Protein AF-A0A969QLY7-F1 (afdb_monomer)

Radius of gyration: 25.67 Å; Cα contacts (8 Å, |Δi|>4): 50; chains: 1; bounding box: 91×32×66 Å

Solvent-accessible surface area (backbone atoms only — not comparable to full-atom values): 6737 Å² total; per-residue (Å²): 141,84,79,88,78,82,72,71,77,77,73,69,85,74,84,43,62,72,56,57,62,68,56,51,50,68,56,51,19,71,61,48,72,46,56,40,68,58,56,51,41,44,44,72,66,48,89,75,55,67,70,57,42,49,55,43,11,57,57,69,77,42,52,46,67,57,45,48,52,44,44,53,53,42,25,53,51,53,52,53,49,55,53,50,53,52,51,51,53,54,53,53,52,59,71,74,70,72,85,82,84,79,85,82,73,94,84,84,130

pLDDT: mean 79.59, std 17.62, range [41.34, 94.81]

Secondary structure (DSSP, 8-state):
----------------HHHHHH--HHHHHHHH---HHHHHHHHTT----HHHHHHHHHHTT--HHHHHHHHHHHHHHHHHHHHHHHHHHHHHHHHHS------------

Structure (mmCIF, N/CA/C/O backbone):
data_AF-A0A969QLY7-F1
#
_entry.id   AF-A0A969QLY7-F1
#
loop_
_atom_site.group_PDB
_atom_site.id
_atom_site.type_symbol
_atom_site.label_atom_id
_atom_site.label_alt_id
_atom_site.label_comp_id
_atom_site.label_asym_id
_atom_site.label_entity_id
_atom_site.label_seq_id
_atom_site.pdbx_PDB_ins_code
_atom_site.Cartn_x
_atom_site.Cartn_y
_atom_site.Cartn_z
_atom_site.occupancy
_atom_site.B_iso_or_equiv
_atom_site.auth_seq_id
_atom_site.auth_comp_id
_atom_site.auth_asym_id
_atom_site.auth_atom_id
_atom_site.pdbx_PDB_model_num
ATOM 1 N N . MET A 1 1 ? -45.830 22.613 5.774 1.00 57.31 1 MET A N 1
ATOM 2 C CA . MET A 1 1 ? -44.554 22.008 6.214 1.00 57.31 1 MET A CA 1
ATOM 3 C C . MET A 1 1 ? -44.384 20.663 5.529 1.00 57.31 1 MET A C 1
ATOM 5 O O . MET A 1 1 ? -45.242 19.811 5.726 1.00 57.31 1 MET A O 1
ATOM 9 N N . LYS A 1 2 ? -43.326 20.490 4.731 1.00 49.22 2 LYS A N 1
ATOM 10 C CA . LYS A 1 2 ? -42.605 19.224 4.511 1.00 49.22 2 LYS A CA 1
ATOM 11 C C . LYS A 1 2 ? -41.311 19.569 3.773 1.00 49.22 2 LYS A C 1
ATOM 13 O O . LYS A 1 2 ? -41.338 20.306 2.799 1.00 49.22 2 LYS A O 1
ATOM 18 N N . THR A 1 3 ? -40.211 19.152 4.375 1.00 57.41 3 THR A N 1
ATOM 19 C CA . THR A 1 3 ? -38.821 19.506 4.093 1.00 57.41 3 THR A CA 1
ATOM 20 C C . THR A 1 3 ? -38.298 18.803 2.846 1.00 57.41 3 THR A C 1
ATOM 22 O O . THR A 1 3 ? -38.382 17.576 2.768 1.00 57.41 3 THR A O 1
ATOM 25 N N . ASP A 1 4 ? -37.709 19.572 1.930 1.00 46.22 4 ASP A N 1
ATOM 26 C CA . ASP A 1 4 ? -36.736 19.109 0.941 1.00 46.22 4 ASP A CA 1
ATOM 27 C C . ASP A 1 4 ? -35.671 18.245 1.626 1.00 46.22 4 ASP A C 1
ATOM 29 O O . ASP A 1 4 ? -34.928 18.705 2.491 1.00 46.22 4 ASP A O 1
ATOM 33 N N . SER A 1 5 ? -35.615 16.968 1.262 1.00 54.00 5 SER A N 1
ATOM 34 C CA . SER A 1 5 ? -34.470 16.102 1.534 1.00 54.00 5 SER A CA 1
ATOM 35 C C . SER A 1 5 ? -33.686 15.954 0.239 1.00 54.00 5 SER A C 1
ATOM 37 O O . SER A 1 5 ? -33.678 14.889 -0.375 1.00 54.00 5 SER A O 1
ATOM 39 N N . ASP A 1 6 ? -33.033 17.042 -0.175 1.00 46.09 6 ASP A N 1
ATOM 40 C CA . ASP A 1 6 ? -31.897 16.980 -1.096 1.00 46.09 6 ASP A CA 1
ATOM 41 C C . ASP A 1 6 ? -30.709 16.392 -0.322 1.00 46.09 6 ASP A C 1
ATOM 43 O O . ASP A 1 6 ? -29.802 17.078 0.146 1.00 46.09 6 ASP A O 1
ATOM 47 N N . ALA A 1 7 ? -30.768 15.084 -0.083 1.00 51.88 7 ALA A N 1
ATOM 48 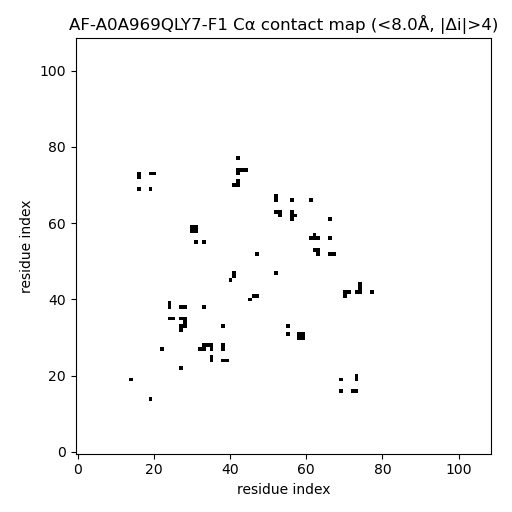C CA . ALA A 1 7 ? -29.627 14.317 0.379 1.00 51.88 7 ALA A CA 1
ATOM 49 C C . ALA A 1 7 ? -28.750 14.016 -0.840 1.00 51.88 7 ALA A C 1
ATOM 51 O O . ALA A 1 7 ? -28.648 12.870 -1.277 1.00 51.88 7 ALA A O 1
ATOM 52 N N . SER A 1 8 ? -28.137 15.053 -1.414 1.00 42.97 8 SER A N 1
ATOM 53 C CA . SER A 1 8 ? -26.984 14.873 -2.291 1.00 42.97 8 SER A CA 1
ATOM 54 C C . SER A 1 8 ? -25.961 14.021 -1.522 1.00 42.97 8 SER A C 1
ATOM 56 O O . SER A 1 8 ? -25.493 14.470 -0.471 1.00 42.97 8 SER A O 1
ATOM 58 N N . PRO A 1 9 ? -25.628 12.783 -1.953 1.00 53.47 9 PRO A N 1
ATOM 59 C CA . PRO A 1 9 ? -24.621 11.994 -1.268 1.00 53.47 9 PRO A CA 1
ATOM 60 C C . PRO A 1 9 ? -23.312 12.756 -1.411 1.00 53.47 9 PRO A C 1
ATOM 62 O O . PRO A 1 9 ? -22.734 12.847 -2.492 1.00 53.47 9 PRO A O 1
ATOM 65 N N . MET A 1 10 ? -22.884 13.370 -0.315 1.00 48.44 10 MET A N 1
ATOM 66 C CA . MET A 1 10 ? -21.609 14.050 -0.191 1.00 48.44 10 MET A CA 1
ATOM 67 C C . MET A 1 10 ? -20.542 12.973 -0.413 1.00 48.44 10 MET A C 1
ATOM 69 O O . MET A 1 10 ? -20.233 12.200 0.491 1.00 48.44 10 MET A O 1
ATOM 73 N N . VAL A 1 11 ? -20.093 12.819 -1.664 1.00 51.06 11 VAL A N 1
ATOM 74 C CA . VAL A 1 11 ? -19.200 11.738 -2.086 1.00 51.06 11 VAL A CA 1
ATOM 75 C C . VAL A 1 11 ? -17.894 11.925 -1.329 1.00 51.06 11 VAL A C 1
ATOM 77 O O . VAL A 1 11 ? -17.079 12.780 -1.680 1.00 51.06 11 VAL A O 1
ATOM 80 N N . ALA A 1 12 ? -17.707 11.161 -0.252 1.00 53.78 12 ALA A N 1
ATOM 81 C CA . ALA A 1 12 ? -16.433 11.110 0.441 1.00 53.78 12 ALA A CA 1
ATOM 82 C C . ALA A 1 12 ? -15.360 10.781 -0.611 1.00 53.78 12 ALA A C 1
ATOM 84 O O . ALA A 1 12 ? -15.565 9.860 -1.412 1.00 53.78 12 ALA A O 1
ATOM 85 N N . PRO A 1 13 ? -14.255 11.543 -0.680 1.00 57.84 13 PRO A N 1
ATOM 86 C CA . PRO A 1 13 ? -13.270 11.376 -1.736 1.00 57.84 13 PRO A CA 1
ATOM 87 C C . PRO A 1 13 ? -12.713 9.954 -1.680 1.00 57.84 13 PRO A C 1
ATOM 89 O O . PRO A 1 13 ? -11.930 9.609 -0.800 1.00 57.84 13 PRO A O 1
ATOM 92 N N . THR A 1 14 ? -13.134 9.112 -2.622 1.00 71.00 14 THR A N 1
ATOM 93 C CA . THR A 1 14 ? -12.691 7.722 -2.679 1.00 71.00 14 THR A CA 1
ATOM 94 C C . THR A 1 14 ? -11.217 7.710 -3.071 1.00 71.00 14 THR A C 1
ATOM 96 O O . THR A 1 14 ? -10.830 8.257 -4.109 1.00 71.00 14 THR A O 1
ATOM 99 N N . ILE A 1 15 ? -10.365 7.119 -2.233 1.00 82.50 15 ILE A N 1
ATOM 100 C CA . ILE A 1 15 ? -8.944 6.962 -2.549 1.00 82.50 15 ILE A CA 1
ATOM 101 C C . ILE A 1 15 ? -8.830 5.943 -3.688 1.00 82.50 15 ILE A C 1
ATOM 103 O O . ILE A 1 15 ? -9.040 4.750 -3.496 1.00 82.50 15 ILE A O 1
ATOM 107 N N . THR A 1 16 ? -8.509 6.417 -4.891 1.00 87.56 16 THR A N 1
ATOM 108 C CA . THR A 1 16 ? -8.277 5.553 -6.056 1.00 87.56 16 THR A CA 1
ATOM 109 C C . THR A 1 16 ? -6.902 4.883 -5.984 1.00 87.56 16 THR A C 1
ATOM 111 O O . THR A 1 16 ? -5.984 5.408 -5.348 1.00 87.56 16 THR A O 1
ATOM 114 N N . GLN A 1 17 ? -6.718 3.766 -6.700 1.00 87.19 17 GLN A N 1
ATOM 115 C CA . GLN A 1 17 ? -5.421 3.077 -6.809 1.00 87.19 17 GLN A CA 1
ATOM 116 C C . GLN A 1 17 ? -4.301 4.017 -7.268 1.00 87.19 17 GLN A C 1
ATOM 118 O O . GLN A 1 17 ? -3.202 4.003 -6.719 1.00 87.19 17 GLN A O 1
ATOM 123 N N . GLU A 1 18 ? -4.584 4.870 -8.252 1.00 87.75 18 GLU A N 1
ATOM 124 C CA . GLU A 1 18 ? -3.621 5.843 -8.762 1.00 87.75 18 GLU A CA 1
ATOM 125 C C . GLU A 1 18 ? -3.195 6.858 -7.705 1.00 87.75 18 GLU A C 1
ATOM 127 O O . GLU A 1 18 ? -2.002 7.142 -7.568 1.00 87.75 18 GLU A O 1
ATOM 132 N N . ARG A 1 19 ? -4.159 7.398 -6.946 1.00 88.12 19 ARG A N 1
ATOM 133 C CA . ARG A 1 19 ? -3.851 8.302 -5.837 1.00 88.12 19 ARG A CA 1
ATOM 134 C C . ARG A 1 19 ? -3.037 7.569 -4.787 1.00 88.12 19 ARG A C 1
ATOM 136 O O . ARG A 1 19 ? -1.975 8.063 -4.429 1.00 88.12 19 ARG A O 1
ATOM 143 N N . PHE A 1 20 ? -3.471 6.377 -4.379 1.00 90.69 20 PHE A N 1
ATOM 144 C CA . PHE A 1 20 ? -2.802 5.557 -3.371 1.00 90.69 20 PHE A CA 1
ATOM 145 C C . PHE A 1 20 ? -1.347 5.221 -3.733 1.00 90.69 20 PHE A C 1
ATOM 147 O O . PHE A 1 20 ? -0.457 5.312 -2.886 1.00 90.69 20 PHE A O 1
ATOM 154 N N . ASN A 1 21 ? -1.077 4.910 -5.003 1.00 89.38 21 ASN A N 1
ATOM 155 C CA . ASN A 1 21 ? 0.273 4.642 -5.503 1.00 89.38 21 ASN A CA 1
ATOM 156 C C . ASN A 1 21 ? 1.200 5.865 -5.391 1.00 89.38 21 ASN A C 1
ATOM 158 O O . ASN A 1 21 ? 2.406 5.699 -5.202 1.00 89.38 21 ASN A O 1
ATOM 162 N N . LYS A 1 22 ? 0.640 7.079 -5.474 1.00 89.19 22 LYS A N 1
ATOM 163 C CA . LYS A 1 22 ? 1.369 8.355 -5.391 1.00 89.19 22 LYS A CA 1
ATOM 164 C C . LYS A 1 22 ? 1.534 8.867 -3.951 1.00 89.19 22 LYS A C 1
ATOM 166 O O . LYS A 1 22 ? 2.352 9.759 -3.731 1.00 89.19 22 LYS A O 1
ATOM 171 N N . ILE A 1 23 ? 0.815 8.314 -2.965 1.00 90.00 23 ILE A N 1
ATOM 172 C CA . ILE A 1 23 ? 0.945 8.733 -1.557 1.00 90.00 23 ILE A CA 1
ATOM 173 C C . ILE A 1 23 ? 2.327 8.331 -1.028 1.00 90.00 23 ILE A C 1
ATOM 175 O O . ILE A 1 23 ? 2.742 7.165 -1.133 1.00 90.00 23 ILE A O 1
ATOM 179 N N . LYS A 1 24 ? 3.046 9.294 -0.441 1.00 93.12 24 LYS A N 1
ATOM 180 C CA . LYS A 1 24 ? 4.335 9.040 0.209 1.00 93.12 24 LYS A CA 1
ATOM 181 C C . LYS A 1 24 ? 4.116 8.294 1.523 1.00 93.12 24 LYS A C 1
ATOM 183 O O . LYS A 1 24 ? 3.111 8.480 2.201 1.00 93.12 24 LYS A O 1
ATOM 188 N N . LEU A 1 25 ? 5.094 7.486 1.927 1.00 92.19 25 LEU A N 1
ATOM 189 C CA . LEU A 1 25 ? 5.001 6.725 3.179 1.00 92.19 25 LEU A CA 1
ATOM 190 C C . LEU A 1 25 ? 4.825 7.631 4.407 1.00 92.19 25 LEU A C 1
ATOM 192 O O . LEU A 1 25 ? 4.086 7.275 5.314 1.00 92.19 25 LEU A O 1
ATOM 196 N N . ILE A 1 26 ? 5.451 8.812 4.401 1.00 92.19 26 ILE A N 1
ATOM 197 C CA . ILE A 1 26 ? 5.312 9.814 5.467 1.00 92.19 26 ILE A CA 1
ATOM 198 C C . ILE A 1 26 ? 3.875 10.347 5.582 1.00 92.19 26 ILE A C 1
ATOM 200 O O . ILE A 1 26 ? 3.402 10.612 6.681 1.00 92.19 26 ILE A O 1
ATOM 204 N N . ASP A 1 27 ? 3.159 10.474 4.462 1.00 91.94 27 ASP A N 1
ATOM 205 C CA . ASP A 1 27 ? 1.770 10.934 4.459 1.00 91.94 27 ASP A CA 1
ATOM 206 C C . ASP A 1 27 ? 0.834 9.833 4.970 1.00 91.94 27 ASP A C 1
ATOM 208 O O . ASP A 1 27 ? -0.065 10.115 5.758 1.00 91.94 27 ASP A O 1
ATOM 212 N N . LEU A 1 28 ? 1.088 8.570 4.602 1.00 91.62 28 LEU A N 1
ATOM 213 C CA . LEU A 1 28 ? 0.369 7.421 5.167 1.00 91.62 28 LEU A CA 1
ATOM 214 C C . LEU A 1 28 ? 0.606 7.296 6.675 1.00 91.62 28 LEU A C 1
ATOM 216 O O . LEU A 1 28 ? -0.334 7.036 7.422 1.00 91.62 28 LEU A O 1
ATOM 220 N N . GLU A 1 29 ? 1.839 7.513 7.130 1.00 93.81 29 GLU A N 1
ATOM 221 C CA . GLU A 1 29 ? 2.180 7.515 8.553 1.00 93.81 29 GLU A CA 1
ATOM 222 C C . GLU A 1 29 ? 1.435 8.616 9.306 1.00 93.81 29 GLU A C 1
ATOM 224 O O . GLU A 1 29 ? 0.800 8.338 10.319 1.00 93.81 29 GLU A O 1
ATOM 229 N N . ARG A 1 30 ? 1.415 9.840 8.769 1.00 92.31 30 ARG A N 1
ATOM 230 C CA . ARG A 1 30 ? 0.666 10.956 9.363 1.00 92.31 30 ARG A CA 1
ATOM 231 C C . ARG A 1 30 ? -0.840 10.713 9.406 1.00 92.31 30 ARG A C 1
ATOM 233 O O . ARG A 1 30 ? -1.478 11.102 10.375 1.00 92.31 30 ARG A O 1
ATOM 240 N N . GLN A 1 31 ? -1.407 10.092 8.371 1.00 89.44 31 GLN A N 1
ATOM 241 C CA . GLN A 1 31 ? -2.850 9.844 8.292 1.00 89.44 31 GLN A CA 1
ATOM 242 C C . GLN A 1 31 ? -3.303 8.682 9.177 1.00 89.44 31 GLN A C 1
ATOM 244 O O . GLN A 1 31 ? -4.389 8.735 9.741 1.00 89.44 31 GLN A O 1
ATOM 249 N N . THR A 1 32 ? -2.492 7.629 9.287 1.00 90.06 32 THR A N 1
ATOM 250 C CA . THR A 1 32 ? -2.906 6.368 9.928 1.00 90.06 32 THR A CA 1
ATOM 251 C C . THR A 1 32 ? -2.230 6.097 11.267 1.00 90.06 32 THR A C 1
ATOM 253 O O . THR A 1 32 ? -2.597 5.148 11.953 1.00 90.06 32 THR A O 1
ATOM 256 N N . GLY A 1 33 ? -1.204 6.871 11.627 1.00 90.38 33 GLY A N 1
ATOM 257 C CA . GLY A 1 33 ? -0.364 6.633 12.803 1.00 90.38 33 GLY A CA 1
ATOM 258 C C . GLY A 1 33 ? 0.543 5.401 12.690 1.00 90.38 33 GLY A C 1
ATOM 259 O O . GLY A 1 33 ? 1.304 5.111 13.612 1.00 90.38 33 GLY A O 1
ATOM 260 N N . TYR A 1 34 ? 0.490 4.659 11.577 1.00 91.12 34 TYR A N 1
ATOM 261 C CA . TYR A 1 34 ? 1.357 3.508 11.348 1.00 91.12 34 TYR A CA 1
ATOM 262 C C . TYR A 1 34 ? 2.709 3.951 10.798 1.00 91.12 34 TYR A C 1
ATOM 264 O O . TYR A 1 34 ? 2.737 4.641 9.781 1.00 91.12 34 TYR A O 1
ATOM 272 N N . PRO A 1 35 ? 3.832 3.487 11.374 1.00 93.44 35 PRO A N 1
ATOM 273 C CA . PRO A 1 35 ? 5.149 3.863 10.891 1.00 93.44 35 PRO A CA 1
ATOM 274 C C . PRO A 1 35 ? 5.317 3.492 9.417 1.00 93.44 35 PRO A C 1
ATOM 276 O O . PRO A 1 35 ? 4.933 2.406 8.971 1.00 93.44 35 PRO A O 1
ATOM 279 N N . SER A 1 36 ? 5.951 4.385 8.672 1.00 93.25 36 SER A N 1
ATOM 280 C CA . SER A 1 36 ? 6.317 4.244 7.263 1.00 93.25 36 SER A CA 1
ATOM 281 C C . SER A 1 36 ? 7.062 2.937 6.974 1.00 93.25 36 SER A C 1
ATOM 283 O O . SER A 1 36 ? 6.880 2.345 5.909 1.00 93.25 36 SER A O 1
ATOM 285 N N . GLU A 1 37 ? 7.826 2.421 7.941 1.00 94.12 37 GLU A N 1
ATOM 286 C CA . GLU A 1 37 ? 8.459 1.104 7.849 1.00 94.12 37 GLU A CA 1
ATOM 287 C C . GLU A 1 37 ? 7.436 -0.039 7.729 1.00 94.12 37 GLU A C 1
ATOM 289 O O . GLU A 1 37 ? 7.619 -0.938 6.905 1.00 94.12 37 GLU A O 1
ATOM 294 N N . LYS A 1 38 ? 6.333 -0.004 8.492 1.00 93.69 38 LYS A N 1
ATOM 295 C CA . LYS A 1 38 ? 5.261 -1.008 8.383 1.00 93.69 38 LYS A CA 1
ATOM 296 C C . LYS A 1 38 ? 4.582 -0.938 7.020 1.00 93.69 38 LYS A C 1
ATOM 298 O O . LYS A 1 38 ? 4.425 -1.973 6.379 1.00 93.69 38 LYS A O 1
ATOM 303 N N . TRP A 1 39 ? 4.278 0.263 6.532 1.00 94.19 39 TRP A N 1
ATOM 304 C CA . TRP A 1 39 ? 3.746 0.446 5.178 1.00 94.19 39 TRP A CA 1
ATOM 305 C C . TRP A 1 39 ? 4.691 -0.110 4.107 1.00 94.19 39 TRP A C 1
ATOM 307 O O . TRP A 1 39 ? 4.268 -0.849 3.220 1.00 94.19 39 TRP A O 1
ATOM 317 N N . CYS A 1 40 ? 5.991 0.172 4.223 1.00 93.12 40 CYS A N 1
ATOM 318 C CA . CYS A 1 40 ? 7.017 -0.363 3.328 1.00 93.12 40 CYS A CA 1
ATOM 319 C C . CYS A 1 40 ? 7.050 -1.900 3.348 1.00 93.12 40 CYS A C 1
ATOM 321 O O . CYS A 1 40 ? 7.080 -2.535 2.293 1.00 93.12 40 CYS A O 1
ATOM 323 N N . LYS A 1 41 ? 6.992 -2.508 4.537 1.00 94.12 41 LYS A N 1
ATOM 324 C CA . LYS A 1 41 ? 6.922 -3.965 4.720 1.00 94.12 41 LYS A CA 1
ATOM 325 C C . LYS A 1 41 ? 5.696 -4.571 4.030 1.00 94.12 41 LYS A C 1
ATOM 327 O O . LYS A 1 41 ? 5.835 -5.566 3.317 1.00 94.12 41 LYS A O 1
ATOM 332 N N . TRP A 1 42 ? 4.530 -3.943 4.160 1.00 93.94 42 TRP A N 1
ATOM 333 C CA . TRP A 1 42 ? 3.296 -4.384 3.499 1.00 93.94 42 TRP A CA 1
ATOM 334 C C . TRP A 1 42 ? 3.403 -4.309 1.973 1.00 93.94 42 TRP A C 1
ATOM 336 O O . TRP A 1 42 ? 3.083 -5.276 1.282 1.00 93.94 42 TRP A O 1
ATOM 346 N N . PHE A 1 43 ? 3.950 -3.217 1.431 1.00 93.38 43 PHE A N 1
ATOM 347 C CA . PHE A 1 43 ? 4.169 -3.074 -0.015 1.00 93.38 43 PHE A CA 1
ATOM 348 C C . PHE A 1 43 ? 5.224 -4.038 -0.570 1.00 93.38 43 PHE A C 1
ATOM 350 O O . PHE A 1 43 ? 5.153 -4.416 -1.737 1.00 93.38 43 PHE A O 1
ATOM 357 N N . LYS A 1 44 ? 6.160 -4.495 0.269 1.00 90.94 44 LYS A N 1
ATOM 358 C CA . LYS A 1 44 ? 7.111 -5.572 -0.052 1.00 90.94 44 LYS A CA 1
ATOM 359 C C . LYS A 1 44 ? 6.506 -6.976 0.065 1.00 90.94 44 LYS A C 1
ATOM 361 O O . LYS A 1 44 ? 7.168 -7.951 -0.279 1.00 90.94 44 LYS A O 1
ATOM 366 N N . GLY A 1 45 ? 5.256 -7.095 0.510 1.00 89.94 45 GLY A N 1
ATOM 367 C CA . GLY A 1 45 ? 4.545 -8.366 0.603 1.00 89.94 45 GLY A CA 1
ATOM 368 C C . GLY A 1 45 ? 4.718 -9.113 1.920 1.00 89.94 45 GLY A C 1
ATOM 369 O O . GLY A 1 45 ? 4.408 -10.302 1.957 1.00 89.94 45 GLY A O 1
ATOM 370 N N . GLN A 1 46 ? 5.192 -8.455 2.984 1.00 93.50 46 GLN A N 1
ATOM 371 C CA . GLN A 1 46 ? 5.099 -9.042 4.321 1.00 93.50 46 GLN A CA 1
ATOM 372 C C . GLN A 1 46 ? 3.641 -9.145 4.771 1.00 93.50 46 GLN A C 1
ATOM 374 O O . GLN A 1 46 ? 2.802 -8.316 4.409 1.00 93.50 46 GLN A O 1
ATOM 379 N N . SER A 1 47 ? 3.366 -10.157 5.591 1.00 90.94 47 SER A N 1
ATOM 380 C CA . SER A 1 47 ? 2.046 -10.416 6.154 1.00 90.94 47 SER A CA 1
ATOM 381 C C . SER A 1 47 ? 1.513 -9.219 6.941 1.00 90.94 47 SER A C 1
ATOM 383 O O . SER A 1 47 ? 2.244 -8.554 7.679 1.00 90.94 47 SER A O 1
ATOM 385 N N . ILE A 1 48 ? 0.213 -8.978 6.799 1.00 92.00 48 ILE A N 1
ATOM 386 C CA . ILE A 1 48 ? -0.522 -7.921 7.492 1.00 92.00 48 ILE A CA 1
ATOM 387 C C . ILE A 1 48 ? -1.473 -8.603 8.465 1.00 92.00 48 ILE A C 1
ATOM 389 O O . ILE A 1 48 ? -2.262 -9.454 8.063 1.00 92.00 48 ILE A O 1
ATOM 393 N N . SER A 1 49 ? -1.394 -8.250 9.744 1.00 93.19 49 SER A N 1
ATOM 394 C CA . SER A 1 49 ? -2.361 -8.722 10.732 1.00 93.19 49 SER A CA 1
ATOM 395 C C . SER A 1 49 ? -3.729 -8.100 10.466 1.00 93.19 49 SER A C 1
ATOM 397 O O . SER A 1 49 ? -3.808 -6.901 10.196 1.00 93.19 49 SER A O 1
ATOM 399 N N . GLU A 1 50 ? -4.794 -8.883 10.629 1.00 93.44 50 GLU A N 1
ATOM 400 C CA . GLU A 1 50 ? -6.178 -8.419 10.466 1.00 93.44 50 GLU A CA 1
ATOM 401 C C . GLU A 1 50 ? -6.458 -7.148 11.283 1.00 93.44 50 GLU A C 1
ATOM 403 O O . GLU A 1 50 ? -6.941 -6.158 10.742 1.00 93.44 50 GLU A O 1
ATOM 408 N N . GLU A 1 51 ? -6.028 -7.115 12.548 1.00 93.50 51 GLU A N 1
ATOM 409 C CA . GLU A 1 51 ? -6.181 -5.938 13.411 1.00 93.50 51 GLU A CA 1
ATOM 410 C C . GLU A 1 51 ? -5.517 -4.682 12.818 1.00 93.50 51 GLU A C 1
ATOM 412 O O . GLU A 1 51 ? -6.076 -3.586 12.871 1.00 93.50 51 GLU A O 1
ATOM 417 N N . SER A 1 52 ? -4.327 -4.831 12.225 1.00 92.88 52 SER A N 1
ATOM 418 C CA . SER A 1 52 ? -3.625 -3.704 11.600 1.00 92.88 52 SER A CA 1
ATOM 419 C C . SER A 1 52 ? -4.326 -3.227 10.334 1.00 92.88 52 SER A C 1
ATOM 421 O O . SER A 1 52 ? -4.377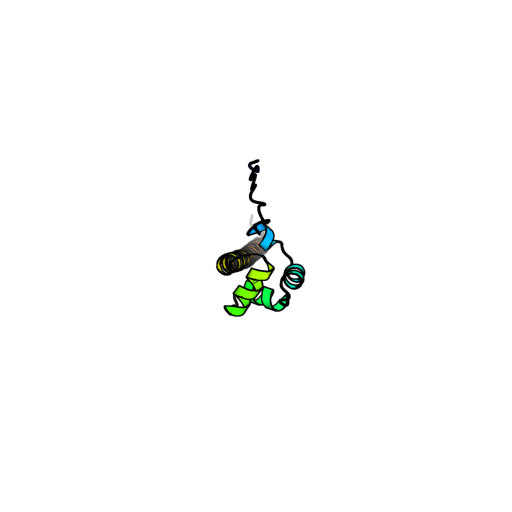 -2.025 10.088 1.00 92.88 52 SER A O 1
ATOM 423 N N . LEU A 1 53 ? -4.883 -4.156 9.555 1.00 94.06 53 LEU A N 1
ATOM 424 C CA . LEU A 1 53 ? -5.640 -3.837 8.350 1.00 94.06 53 LEU A CA 1
ATOM 425 C C . LEU A 1 53 ? -6.932 -3.083 8.695 1.00 94.06 53 LEU A C 1
ATOM 427 O O . LEU A 1 53 ? -7.201 -2.049 8.089 1.00 94.06 53 LEU A O 1
ATOM 431 N N . ILE A 1 54 ? -7.684 -3.553 9.697 1.00 93.94 54 ILE A N 1
ATOM 432 C CA . ILE A 1 54 ? -8.928 -2.918 10.163 1.00 93.94 54 ILE A CA 1
A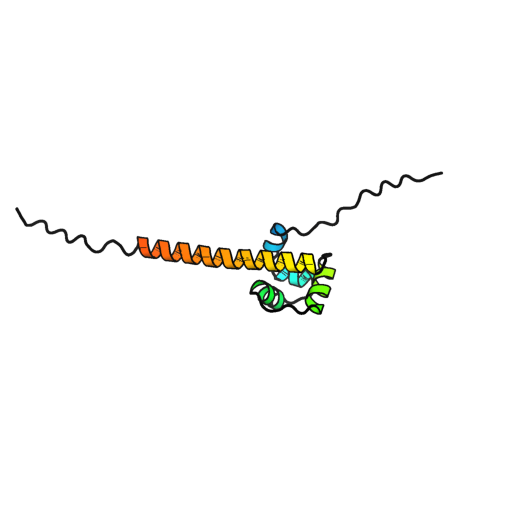TOM 433 C C . ILE A 1 54 ? -8.656 -1.506 10.689 1.00 93.94 54 ILE A C 1
ATOM 435 O O . ILE A 1 54 ? -9.315 -0.553 10.279 1.00 93.94 54 ILE A O 1
ATOM 439 N N . LYS A 1 55 ? -7.661 -1.345 11.568 1.00 93.06 55 LYS A N 1
ATOM 440 C CA . LYS A 1 55 ? -7.311 -0.030 12.126 1.00 93.06 55 LYS A CA 1
ATOM 441 C C . LYS A 1 55 ? -6.864 0.943 11.033 1.00 93.06 55 LYS A C 1
ATOM 443 O O . LYS A 1 55 ? -7.358 2.064 10.971 1.00 93.06 55 LYS A O 1
ATOM 448 N N . ALA A 1 56 ? -5.965 0.523 10.141 1.00 92.00 56 ALA A N 1
ATOM 449 C CA . ALA A 1 56 ? -5.483 1.383 9.062 1.00 92.00 56 ALA A CA 1
ATOM 450 C C . ALA A 1 56 ? -6.598 1.768 8.074 1.00 92.00 56 ALA A C 1
ATOM 452 O O . ALA A 1 56 ? -6.618 2.902 7.592 1.00 92.00 56 ALA A O 1
ATOM 453 N N . SER A 1 57 ? -7.541 0.861 7.791 1.00 92.00 57 SER A N 1
ATOM 454 C CA . SER A 1 57 ? -8.652 1.152 6.881 1.00 92.00 57 SER A CA 1
ATOM 455 C C . SER A 1 57 ? -9.620 2.174 7.481 1.00 92.00 57 SER A C 1
ATOM 457 O O . SER A 1 57 ? -10.070 3.064 6.763 1.00 92.00 57 SER A O 1
ATOM 459 N N . GLN A 1 58 ? -9.863 2.128 8.796 1.00 91.56 58 GLN A N 1
ATOM 460 C CA . GLN A 1 58 ? -10.681 3.124 9.500 1.00 91.56 58 GLN A CA 1
ATOM 461 C C . GLN A 1 58 ? -10.115 4.543 9.361 1.00 91.56 58 GLN A C 1
ATOM 463 O O . GLN A 1 58 ? -10.858 5.458 9.011 1.00 91.56 58 GLN A O 1
ATOM 468 N N . PHE A 1 59 ? -8.801 4.729 9.545 1.00 90.44 59 PHE A N 1
ATOM 469 C CA . PHE A 1 59 ? -8.161 6.045 9.386 1.00 90.44 59 PHE A CA 1
ATOM 470 C C . PHE A 1 59 ? -8.259 6.599 7.962 1.00 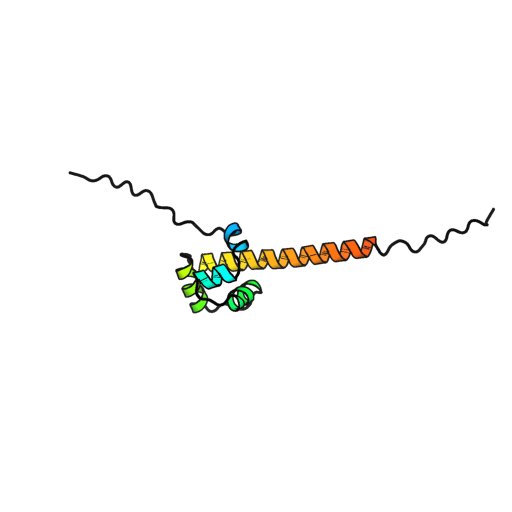90.44 59 PHE A C 1
ATOM 472 O O . PHE A 1 59 ? -8.342 7.808 7.765 1.00 90.44 59 PHE A O 1
ATOM 479 N N . LEU A 1 60 ? -8.273 5.716 6.965 1.00 88.25 60 LEU A N 1
ATOM 480 C CA . LEU A 1 60 ? -8.377 6.088 5.556 1.00 88.25 60 LEU A CA 1
ATOM 481 C C . LEU A 1 60 ? -9.828 6.157 5.060 1.00 88.25 60 LEU A C 1
ATOM 483 O O . LEU A 1 60 ? -10.044 6.424 3.881 1.00 88.25 60 LEU A O 1
ATOM 487 N N . SER A 1 61 ? -10.816 5.933 5.937 1.00 89.62 61 SER A N 1
ATOM 488 C CA . SER A 1 61 ? -12.236 5.817 5.570 1.00 89.62 61 SER A CA 1
ATOM 489 C C . SER A 1 61 ? -12.482 4.774 4.467 1.00 89.62 61 SER A C 1
ATOM 491 O O . SER A 1 61 ? -13.275 4.980 3.550 1.00 89.62 61 SER A O 1
ATOM 493 N N . LEU A 1 62 ? -11.772 3.647 4.551 1.00 89.75 62 LEU A N 1
ATOM 494 C CA . LEU A 1 62 ? -11.848 2.513 3.633 1.00 89.75 62 LEU A CA 1
ATOM 495 C C . LEU A 1 62 ? -12.324 1.258 4.367 1.00 89.75 62 LEU A C 1
ATOM 497 O O . LEU A 1 62 ? -12.104 1.080 5.569 1.00 89.75 62 LEU A O 1
ATOM 501 N N . THR A 1 63 ? -12.903 0.325 3.617 1.00 92.56 63 THR A N 1
ATOM 502 C CA . THR A 1 63 ? -13.081 -1.041 4.121 1.00 92.56 63 THR A CA 1
ATOM 503 C C . THR A 1 63 ? -11.734 -1.783 4.159 1.00 92.56 63 THR A C 1
ATOM 505 O O . THR A 1 63 ? -10.846 -1.485 3.351 1.00 92.56 63 THR A O 1
ATOM 508 N N . PRO A 1 64 ? -11.562 -2.783 5.047 1.00 93.44 64 PRO A N 1
ATOM 509 C CA . PRO A 1 64 ? -10.343 -3.595 5.091 1.00 93.44 64 PRO A CA 1
ATOM 510 C C . PRO A 1 64 ? -10.023 -4.251 3.742 1.00 93.44 64 PRO A C 1
ATOM 512 O O . PRO A 1 64 ? -8.867 -4.271 3.327 1.00 93.44 64 PRO A O 1
ATOM 515 N N . GLY A 1 65 ? -11.054 -4.719 3.027 1.00 93.88 65 GLY A N 1
ATOM 516 C CA . GLY A 1 65 ? -10.922 -5.287 1.683 1.00 93.88 65 GLY A CA 1
ATOM 517 C C . GLY A 1 65 ? -10.394 -4.273 0.669 1.00 93.88 65 GLY A C 1
ATOM 518 O O . GLY A 1 65 ? -9.404 -4.545 0.000 1.00 93.88 65 GLY A O 1
ATOM 519 N N . GLN A 1 66 ? -10.969 -3.065 0.624 1.00 93.25 66 GLN A N 1
ATOM 520 C CA . GLN A 1 66 ? -10.482 -2.000 -0.263 1.00 93.25 66 GLN A CA 1
ATOM 521 C C . GLN A 1 66 ? -9.032 -1.616 0.032 1.00 93.25 66 GLN A C 1
ATOM 523 O O . GLN A 1 66 ? -8.243 -1.438 -0.892 1.00 93.25 66 GLN A O 1
ATOM 528 N N . LEU A 1 67 ? -8.660 -1.496 1.310 1.00 93.81 67 LEU A N 1
ATOM 529 C CA . LEU A 1 67 ? -7.276 -1.197 1.671 1.00 93.81 67 LEU A CA 1
ATOM 530 C C . LEU A 1 67 ? -6.332 -2.327 1.240 1.00 93.81 67 LEU A C 1
ATOM 532 O O . LEU A 1 67 ? -5.246 -2.055 0.726 1.00 93.81 67 LEU A O 1
ATOM 536 N N . LEU A 1 68 ? -6.741 -3.585 1.415 1.00 94.31 68 LEU A N 1
ATOM 537 C CA . LEU A 1 68 ? -5.955 -4.732 0.978 1.00 94.31 68 LEU A CA 1
ATOM 538 C C . LEU A 1 68 ? -5.758 -4.726 -0.543 1.00 94.31 68 LEU A C 1
ATOM 540 O O . LEU A 1 68 ? -4.623 -4.875 -0.996 1.00 94.31 68 LEU A O 1
ATOM 544 N N . ASP A 1 69 ? -6.814 -4.473 -1.319 1.00 93.69 69 ASP A N 1
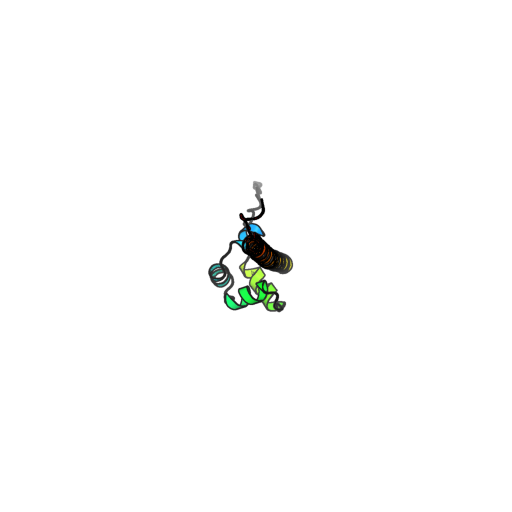ATOM 545 C CA . ASP A 1 69 ? -6.737 -4.310 -2.776 1.00 93.69 69 ASP A CA 1
ATOM 546 C C . ASP A 1 69 ? -5.757 -3.199 -3.174 1.00 93.69 69 ASP A C 1
ATOM 548 O O . ASP A 1 69 ? -4.881 -3.417 -4.014 1.00 93.69 69 ASP A O 1
ATOM 552 N N . LEU A 1 70 ? -5.820 -2.040 -2.509 1.00 94.12 70 LEU A N 1
ATOM 553 C CA . LEU A 1 70 ? -4.903 -0.923 -2.757 1.00 94.12 70 LEU A CA 1
ATOM 554 C C . LEU A 1 70 ? -3.438 -1.292 -2.482 1.00 94.12 70 LEU A C 1
ATOM 556 O O . LEU A 1 70 ? -2.548 -0.962 -3.278 1.00 94.12 70 LEU A O 1
ATOM 560 N N . ILE A 1 71 ? -3.177 -1.999 -1.378 1.00 94.81 71 ILE A N 1
ATOM 561 C CA . ILE A 1 71 ? -1.839 -2.484 -1.007 1.00 94.81 71 ILE A CA 1
ATOM 562 C C . ILE A 1 71 ? -1.332 -3.496 -2.040 1.00 94.81 71 ILE A C 1
ATOM 564 O O . ILE A 1 71 ? -0.194 -3.383 -2.510 1.00 94.81 71 ILE A O 1
ATOM 568 N N . VAL A 1 72 ? -2.171 -4.460 -2.428 1.00 94.12 72 VAL A N 1
ATOM 569 C CA . VAL A 1 72 ? -1.835 -5.485 -3.427 1.00 94.12 72 VAL A CA 1
ATOM 570 C C . VAL A 1 72 ? -1.574 -4.848 -4.792 1.00 94.12 72 VAL A C 1
ATOM 572 O O . VAL A 1 72 ? -0.586 -5.191 -5.446 1.00 94.12 72 VAL A O 1
ATOM 575 N N . GLY A 1 73 ? -2.398 -3.885 -5.206 1.00 93.12 73 GLY A N 1
ATOM 576 C CA . GLY A 1 73 ? -2.217 -3.137 -6.448 1.00 93.12 73 GLY A CA 1
ATOM 577 C C . GLY A 1 73 ? -0.892 -2.375 -6.475 1.00 93.12 73 GLY A C 1
ATOM 578 O O . GLY A 1 73 ? -0.145 -2.462 -7.454 1.00 93.12 73 GLY A O 1
ATOM 579 N N . ARG A 1 74 ? -0.531 -1.708 -5.370 1.00 93.62 74 ARG A N 1
ATOM 580 C CA . ARG A 1 74 ? 0.750 -0.995 -5.258 1.00 93.62 74 ARG A CA 1
ATOM 581 C C . ARG A 1 74 ? 1.939 -1.952 -5.290 1.00 93.62 74 ARG A C 1
ATOM 583 O O . ARG A 1 74 ? 2.927 -1.672 -5.965 1.00 93.62 74 ARG A O 1
ATOM 590 N N . ARG A 1 75 ? 1.838 -3.101 -4.617 1.00 92.44 75 ARG A N 1
ATOM 591 C CA . ARG A 1 75 ? 2.868 -4.150 -4.656 1.00 92.44 75 ARG A CA 1
ATOM 592 C C . ARG A 1 75 ? 3.101 -4.654 -6.079 1.00 92.44 75 ARG A C 1
ATOM 594 O O . ARG A 1 75 ? 4.249 -4.722 -6.508 1.00 92.44 75 ARG A O 1
ATOM 601 N N . LYS A 1 76 ? 2.034 -4.982 -6.816 1.00 92.62 76 LYS A N 1
ATOM 602 C CA . LYS A 1 76 ? 2.138 -5.431 -8.216 1.00 92.62 76 LYS A CA 1
ATOM 603 C C . LYS A 1 76 ? 2.845 -4.389 -9.085 1.00 92.62 76 LYS A C 1
ATOM 605 O O . LYS A 1 76 ? 3.717 -4.754 -9.863 1.00 92.62 76 LYS A O 1
ATOM 610 N N . ALA A 1 77 ? 2.530 -3.106 -8.898 1.00 90.31 77 ALA A N 1
ATOM 611 C CA . ALA A 1 77 ? 3.201 -2.021 -9.612 1.00 90.31 77 ALA A CA 1
ATOM 612 C C . ALA A 1 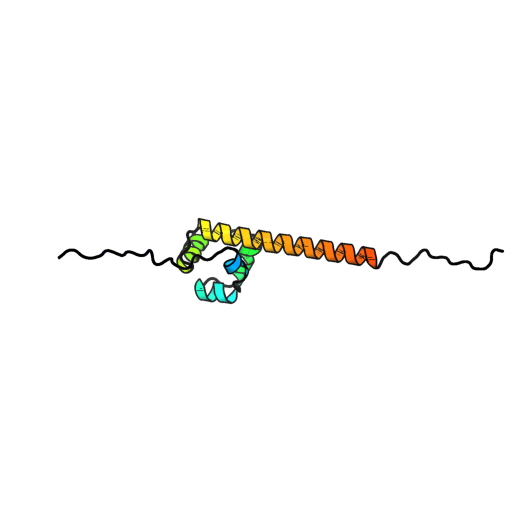77 ? 4.702 -1.929 -9.279 1.00 90.31 77 ALA A C 1
ATOM 614 O O . ALA A 1 77 ? 5.514 -1.774 -10.184 1.00 90.31 77 ALA A O 1
ATOM 615 N N . ILE A 1 78 ? 5.086 -2.073 -8.004 1.00 89.50 78 ILE A N 1
ATOM 616 C CA . ILE A 1 78 ? 6.500 -2.071 -7.584 1.00 89.50 78 ILE A CA 1
ATOM 617 C C . ILE A 1 78 ? 7.266 -3.242 -8.213 1.00 89.50 78 ILE A C 1
ATOM 619 O O . ILE A 1 78 ? 8.368 -3.047 -8.719 1.00 89.50 78 ILE A O 1
ATOM 623 N N . VAL A 1 79 ? 6.686 -4.446 -8.198 1.00 90.00 79 VAL A N 1
ATOM 624 C CA . VAL A 1 79 ? 7.310 -5.637 -8.798 1.00 90.00 79 VAL A CA 1
ATOM 625 C C . VAL A 1 79 ? 7.473 -5.455 -10.308 1.00 90.00 79 VAL A C 1
ATOM 627 O O . VAL A 1 79 ? 8.580 -5.615 -10.812 1.00 90.00 79 VAL A O 1
ATOM 630 N N . ALA A 1 80 ? 6.420 -5.017 -11.003 1.00 89.50 80 ALA A N 1
ATOM 631 C CA . ALA A 1 80 ? 6.463 -4.785 -12.445 1.00 89.50 80 ALA A CA 1
ATOM 632 C C . ALA A 1 80 ? 7.510 -3.729 -12.847 1.00 89.50 80 ALA A C 1
ATOM 634 O O . ALA A 1 80 ? 8.187 -3.887 -13.862 1.00 89.50 80 ALA A O 1
ATOM 635 N N . LEU A 1 81 ? 7.680 -2.669 -12.045 1.00 88.62 81 LEU A N 1
ATOM 636 C CA . LEU A 1 81 ? 8.732 -1.671 -12.262 1.00 88.62 81 LEU A CA 1
ATOM 637 C C . LEU A 1 81 ? 10.128 -2.285 -12.119 1.00 88.62 81 LEU A C 1
ATOM 639 O O . LEU A 1 81 ? 10.947 -2.125 -13.020 1.00 88.62 81 LEU A O 1
ATOM 643 N N . ALA A 1 82 ? 10.375 -3.050 -11.053 1.00 87.62 82 ALA A N 1
ATOM 644 C CA . ALA A 1 82 ? 11.664 -3.711 -10.845 1.00 87.62 82 ALA A CA 1
ATOM 645 C C . ALA A 1 82 ? 11.995 -4.717 -11.966 1.00 87.62 82 ALA A C 1
ATOM 647 O O . ALA A 1 82 ? 13.153 -4.855 -12.366 1.00 87.62 82 ALA A O 1
ATOM 648 N N . GLU A 1 83 ? 10.990 -5.419 -12.494 1.00 89.56 83 GLU A N 1
ATOM 649 C CA . GLU A 1 83 ? 11.150 -6.315 -13.644 1.00 89.56 83 GLU A CA 1
ATOM 650 C C . GLU A 1 83 ? 11.472 -5.545 -14.932 1.00 89.56 83 GLU A C 1
ATOM 652 O O . GLU A 1 83 ? 12.365 -5.950 -15.683 1.00 89.56 83 GLU A O 1
ATOM 657 N N . ALA A 1 84 ? 10.794 -4.421 -15.180 1.00 88.06 84 ALA A N 1
ATOM 658 C CA . ALA A 1 84 ? 11.060 -3.568 -16.336 1.00 88.06 84 ALA A CA 1
ATOM 659 C C . ALA A 1 84 ? 12.475 -2.962 -16.284 1.00 88.06 84 ALA A C 1
ATOM 661 O O . ALA A 1 84 ? 13.198 -2.993 -17.281 1.00 88.06 84 ALA A O 1
ATOM 662 N N . GLU A 1 85 ? 12.913 -2.483 -15.116 1.00 87.19 85 GLU A N 1
ATOM 663 C CA . GLU A 1 85 ? 14.267 -1.953 -14.901 1.00 87.19 85 GLU A CA 1
ATOM 664 C C . GLU A 1 85 ? 15.347 -3.005 -15.190 1.00 87.19 85 GLU A C 1
ATOM 666 O O . GLU A 1 85 ? 16.328 -2.727 -15.885 1.00 87.19 85 GLU A O 1
ATOM 671 N N . GLN A 1 86 ? 15.143 -4.247 -14.738 1.00 82.25 86 GLN A N 1
ATOM 672 C CA . GLN A 1 86 ? 16.055 -5.354 -15.036 1.00 82.25 86 GLN A CA 1
ATOM 673 C C . GLN A 1 86 ? 16.115 -5.682 -16.532 1.00 82.25 86 GLN A C 1
ATOM 675 O O . GLN A 1 86 ? 17.191 -5.988 -17.053 1.00 82.25 86 GLN A O 1
ATOM 680 N N . GLN A 1 87 ? 14.986 -5.621 -17.242 1.00 82.25 87 GLN A N 1
ATOM 681 C CA . GLN A 1 87 ? 14.949 -5.850 -18.690 1.00 82.25 87 GLN A CA 1
ATOM 682 C C . GLN A 1 87 ? 15.684 -4.749 -19.466 1.00 82.25 87 GLN A C 1
ATOM 684 O O . GLN A 1 87 ? 16.443 -5.053 -20.394 1.00 82.25 87 GLN A O 1
ATOM 689 N N . ILE A 1 88 ? 15.531 -3.485 -19.058 1.00 81.62 88 ILE A N 1
ATOM 690 C CA . ILE A 1 88 ? 16.263 -2.351 -19.643 1.00 81.62 88 ILE A CA 1
ATOM 691 C C . ILE A 1 88 ? 17.769 -2.522 -19.411 1.00 81.62 88 ILE A C 1
ATOM 693 O O . ILE A 1 88 ? 18.548 -2.423 -20.362 1.00 81.62 88 ILE A O 1
ATOM 697 N N . ALA A 1 89 ? 18.181 -2.859 -18.184 1.00 75.19 89 ALA A N 1
ATOM 698 C CA . ALA A 1 89 ? 19.586 -3.087 -17.8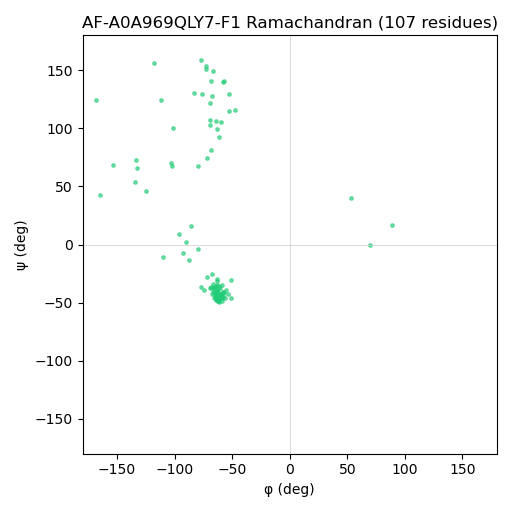47 1.00 75.19 89 ALA A CA 1
ATOM 699 C C . ALA A 1 89 ? 20.208 -4.230 -18.673 1.00 75.19 89 ALA A C 1
ATOM 701 O O . ALA A 1 89 ? 21.292 -4.067 -19.237 1.00 75.19 89 ALA A O 1
ATOM 702 N N . LYS A 1 90 ? 19.498 -5.359 -18.831 1.00 73.31 90 LYS A N 1
ATOM 703 C CA . LYS A 1 90 ? 19.936 -6.482 -19.683 1.00 73.31 90 LYS A CA 1
ATOM 704 C C . LYS A 1 90 ? 20.081 -6.069 -21.149 1.00 73.31 90 LYS A C 1
ATOM 706 O O . LYS A 1 90 ? 21.072 -6.407 -21.791 1.00 73.31 90 LYS A O 1
ATOM 711 N N . THR A 1 91 ? 19.126 -5.304 -21.672 1.00 71.25 91 THR A N 1
ATOM 712 C CA . THR A 1 91 ? 19.147 -4.839 -23.069 1.00 71.25 91 THR A CA 1
ATOM 713 C C . THR A 1 91 ? 20.290 -3.849 -23.324 1.00 71.25 91 THR A C 1
ATOM 715 O O . THR A 1 91 ? 20.938 -3.904 -24.372 1.00 71.25 91 THR A O 1
ATOM 718 N N . ALA A 1 92 ? 20.593 -2.978 -22.356 1.00 70.19 92 ALA A N 1
ATOM 719 C CA . ALA A 1 92 ? 21.725 -2.055 -22.426 1.00 70.19 92 ALA A CA 1
ATOM 720 C C . ALA A 1 92 ? 23.083 -2.789 -22.433 1.00 70.19 92 ALA A C 1
ATOM 722 O O . ALA A 1 92 ? 23.975 -2.416 -23.197 1.00 70.19 92 ALA A O 1
ATOM 723 N N . MET A 1 93 ? 23.227 -3.876 -21.664 1.00 59.53 93 MET A N 1
ATOM 724 C CA . MET A 1 93 ? 24.443 -4.705 -21.665 1.00 59.53 93 MET A CA 1
ATOM 725 C C . MET A 1 93 ? 24.677 -5.420 -23.005 1.00 59.53 93 MET A C 1
ATOM 727 O O . MET A 1 93 ? 25.814 -5.498 -23.465 1.00 59.53 93 MET A O 1
ATOM 731 N N . VAL A 1 94 ? 23.617 -5.872 -23.686 1.00 57.84 94 VAL A N 1
ATOM 732 C CA . VAL A 1 94 ? 23.733 -6.486 -25.026 1.00 57.84 94 VAL A CA 1
ATOM 733 C C . VAL A 1 94 ? 24.187 -5.468 -26.081 1.00 57.84 94 VAL A C 1
ATOM 735 O O . VAL A 1 94 ? 24.951 -5.821 -26.979 1.00 57.84 94 VAL A O 1
ATOM 738 N N . LYS A 1 95 ? 23.784 -4.195 -25.962 1.00 54.47 95 LYS A N 1
ATOM 739 C CA . LYS A 1 95 ? 24.211 -3.131 -26.889 1.00 54.47 95 LYS A CA 1
ATOM 740 C C . LYS A 1 95 ? 25.676 -2.703 -26.720 1.00 54.47 95 LYS A C 1
ATOM 742 O O . LYS A 1 95 ? 26.279 -2.314 -27.713 1.00 54.47 95 LYS A O 1
ATOM 747 N N . ASN A 1 96 ? 26.263 -2.829 -25.527 1.00 50.69 96 ASN A N 1
ATOM 748 C CA . ASN A 1 96 ? 27.688 -2.532 -25.290 1.00 50.69 96 ASN A CA 1
ATOM 749 C C . ASN A 1 96 ? 28.624 -3.749 -25.435 1.00 50.69 96 ASN A C 1
ATOM 751 O O . ASN A 1 96 ? 29.839 -3.585 -25.413 1.00 50.69 96 ASN A O 1
ATOM 755 N N . GLY A 1 97 ? 28.085 -4.960 -25.601 1.00 49.28 97 GLY A N 1
ATOM 756 C CA . GLY A 1 97 ? 28.861 -6.202 -25.701 1.00 49.28 97 GLY A CA 1
ATOM 757 C C . GLY A 1 97 ? 29.154 -6.695 -27.122 1.00 49.28 97 GLY A C 1
ATOM 758 O O . GLY A 1 97 ? 29.611 -7.824 -27.274 1.00 49.28 97 GLY A O 1
ATOM 759 N N . LYS A 1 98 ? 28.867 -5.913 -28.174 1.00 48.62 98 LYS A N 1
ATOM 760 C CA . LYS A 1 98 ? 29.005 -6.374 -29.569 1.00 48.62 98 LYS A CA 1
ATOM 761 C C . LYS A 1 98 ? 29.706 -5.365 -30.483 1.00 48.62 98 LYS A C 1
ATOM 763 O O . LYS A 1 98 ? 29.207 -5.021 -31.544 1.00 48.62 98 LYS A O 1
ATOM 768 N N . PHE A 1 99 ? 30.897 -4.934 -30.075 1.00 52.75 99 PHE A N 1
ATOM 769 C CA . PHE A 1 99 ? 31.930 -4.405 -30.976 1.00 52.75 99 PHE A CA 1
ATOM 770 C C . PHE A 1 99 ? 33.270 -5.061 -30.634 1.00 52.75 99 PHE A C 1
ATOM 772 O O . PHE A 1 99 ? 34.188 -4.434 -30.120 1.00 52.75 99 PHE A O 1
ATOM 779 N N . SER A 1 100 ? 33.379 -6.367 -30.854 1.00 56.06 100 SER A N 1
ATOM 780 C CA . SER A 1 100 ? 34.661 -7.078 -30.814 1.00 56.06 100 SER A CA 1
ATOM 781 C C . SER A 1 100 ? 34.573 -8.311 -31.705 1.00 56.06 100 SER A C 1
ATOM 783 O O . SER A 1 100 ? 34.519 -9.412 -31.194 1.00 56.06 100 SER A O 1
ATOM 785 N N . ASP A 1 101 ? 34.475 -8.118 -33.023 1.00 54.78 101 ASP A N 1
ATOM 786 C CA . ASP A 1 101 ? 34.960 -9.107 -34.009 1.00 54.78 101 ASP A CA 1
ATOM 787 C C . ASP A 1 101 ? 35.074 -8.502 -35.422 1.00 54.78 101 ASP A C 1
ATOM 789 O O . ASP A 1 101 ? 34.693 -9.071 -36.440 1.00 54.78 101 ASP A O 1
ATOM 793 N N . GLY A 1 102 ? 35.595 -7.275 -35.487 1.00 49.22 102 GLY A N 1
ATOM 794 C CA . GLY A 1 102 ? 35.995 -6.630 -36.734 1.00 49.22 102 GLY A CA 1
ATOM 795 C C . GLY A 1 102 ? 37.504 -6.702 -36.883 1.00 49.22 102 GLY A C 1
ATOM 796 O O . GLY A 1 102 ? 38.176 -5.679 -36.787 1.00 49.22 102 GLY A O 1
ATOM 797 N N . LYS A 1 103 ? 38.050 -7.906 -37.074 1.00 52.12 103 LYS A N 1
ATOM 798 C CA . LYS A 1 103 ? 39.443 -8.095 -37.494 1.00 52.12 103 LYS A CA 1
ATOM 799 C C . LYS A 1 103 ? 39.566 -7.585 -38.936 1.00 52.12 103 LYS A C 1
ATOM 801 O O . LYS A 1 103 ? 39.451 -8.340 -39.895 1.00 52.12 103 LYS A O 1
ATOM 806 N N . PHE A 1 104 ? 39.702 -6.271 -39.085 1.00 56.94 104 PHE A N 1
ATOM 807 C CA . PHE A 1 104 ? 40.004 -5.617 -40.351 1.00 56.94 104 PHE A CA 1
ATOM 808 C C . PHE A 1 104 ? 41.452 -5.973 -40.719 1.00 56.94 104 PHE A C 1
ATOM 810 O O . PHE A 1 104 ? 42.388 -5.443 -40.125 1.00 56.94 104 PHE A O 1
ATOM 817 N N . ASN A 1 105 ? 41.636 -6.904 -41.659 1.00 52.88 105 ASN A N 1
ATOM 818 C CA . ASN A 1 105 ? 42.928 -7.203 -42.283 1.00 52.88 105 ASN A CA 1
ATOM 819 C C . ASN A 1 105 ? 42.972 -6.533 -43.671 1.00 52.88 105 ASN A C 1
ATOM 821 O O . ASN A 1 105 ? 42.408 -7.091 -44.610 1.00 52.88 105 ASN A O 1
ATOM 825 N N . PRO A 1 106 ? 43.635 -5.373 -43.844 1.00 59.22 106 PRO A N 1
ATOM 826 C CA . PRO A 1 106 ? 43.687 -4.679 -45.136 1.00 59.22 106 PRO A CA 1
ATOM 827 C C . PRO A 1 106 ? 44.802 -5.140 -46.099 1.00 59.22 106 PRO A C 1
ATOM 829 O O . PRO A 1 106 ? 45.093 -4.427 -47.050 1.00 59.22 106 PRO A O 1
ATOM 832 N N . PHE A 1 107 ? 45.436 -6.302 -45.901 1.00 56.53 107 PHE A N 1
ATOM 833 C CA . PHE A 1 107 ? 46.622 -6.720 -46.679 1.00 56.53 107 PHE A CA 1
ATOM 834 C C . PHE A 1 107 ? 46.480 -8.082 -47.371 1.00 56.53 107 PHE A C 1
ATOM 836 O O . PHE A 1 107 ? 47.385 -8.907 -47.302 1.00 56.53 107 PHE A O 1
ATOM 843 N N . ASN A 1 108 ? 45.353 -8.345 -48.034 1.00 47.16 108 ASN A N 1
ATOM 844 C CA . ASN A 1 108 ? 45.247 -9.521 -48.902 1.00 47.16 108 ASN A CA 1
ATOM 845 C C . ASN A 1 108 ? 44.610 -9.154 -50.249 1.00 47.16 108 ASN A C 1
ATOM 847 O O . ASN A 1 108 ? 43.449 -9.475 -50.500 1.00 47.16 108 ASN A O 1
ATOM 851 N N . GLN A 1 109 ? 45.381 -8.457 -51.087 1.0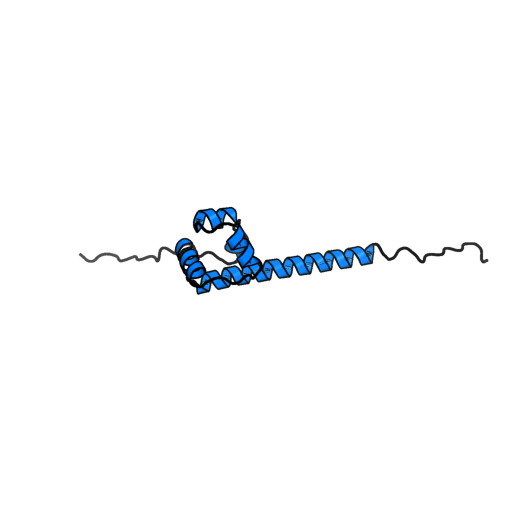0 41.34 109 GLN A N 1
ATOM 852 C CA . GLN A 1 109 ? 45.235 -8.431 -52.544 1.00 41.34 109 GLN A CA 1
ATOM 853 C C . GLN A 1 109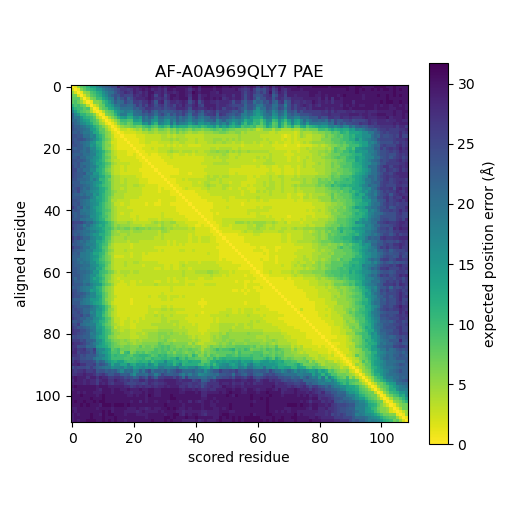 ? 46.588 -8.174 -53.201 1.00 41.34 109 GLN A C 1
ATOM 855 O O . GLN A 1 109 ? 47.347 -7.343 -52.654 1.00 41.34 109 GLN A O 1
#

Nearest PDB structures (foldseek):
  1per-assembly1_L  TM=6.924E-01  e=1.121E+00  Phage 434
  1r69-assembly1_A  TM=6.929E-01  e=1.121E+00  Phage 434
  2cro-assembly1_A  TM=7.025E-01  e=1.731E+00  Phage 434
  1r63-assembly1_A  TM=6.882E-01  e=1.929E+00  Phage 434
  5uxw-assembly2_B  TM=4.103E-01  e=7.505E+00  Bartonella quintana str. Toulouse

Foldseek 3Di:
DDDDPPPPPPPDPDCDLVNLLVDQLVNLCVQQVDHSVVLVCLLCPHDDDPVRLCSSCVSVVHDSVVSNVSSVSNSVVVVVVVVVVVVVVVVVVVVVPPDPDCPDDPPDD

Mean predicted aligned error: 12.46 Å

Sequence (109 aa):
MKTDSDASPMVAPTITQERFNKIKLIDLERQTGYPSEKWCKWFKGQSISEESLIKASQFLSLTPGQLLDLIVGRRKAIVALAEAEQQIAKTAMVKNGKFSDGKFNPFNQ